Protein AF-A0A5T5F9G2-F1 (afdb_monomer)

Structure (mmCIF, N/CA/C/O backbone):
data_AF-A0A5T5F9G2-F1
#
_entry.id   AF-A0A5T5F9G2-F1
#
loop_
_atom_site.group_PDB
_atom_site.id
_atom_site.type_symbol
_atom_site.label_atom_id
_atom_site.label_alt_id
_atom_site.label_comp_id
_atom_site.label_asym_id
_atom_site.label_entity_id
_atom_site.label_seq_id
_atom_site.pdbx_PDB_ins_code
_atom_site.Cartn_x
_atom_site.Cartn_y
_atom_site.Cartn_z
_atom_site.occupancy
_atom_site.B_iso_or_equiv
_atom_site.auth_seq_id
_atom_site.auth_comp_id
_atom_site.auth_asym_id
_atom_site.auth_atom_id
_atom_site.pdbx_PDB_model_num
ATOM 1 N N . MET A 1 1 ? 15.098 -12.873 6.177 1.00 35.31 1 MET A N 1
ATOM 2 C CA . MET A 1 1 ? 14.597 -13.573 4.979 1.00 35.31 1 MET A CA 1
ATOM 3 C C . MET A 1 1 ? 15.624 -13.398 3.876 1.00 35.31 1 MET A C 1
ATOM 5 O O . MET A 1 1 ? 15.851 -12.272 3.456 1.00 35.31 1 MET A O 1
ATOM 9 N N . HIS A 1 2 ? 16.303 -14.471 3.478 1.00 32.56 2 HIS A N 1
ATOM 10 C CA . HIS A 1 2 ? 17.174 -14.465 2.303 1.00 32.56 2 HIS A CA 1
ATOM 11 C C . HIS A 1 2 ? 16.353 -15.010 1.133 1.00 32.56 2 HIS A C 1
ATOM 13 O O . HIS A 1 2 ? 15.780 -16.086 1.254 1.00 32.56 2 HIS A O 1
ATOM 19 N N . SER A 1 3 ? 16.233 -14.243 0.050 1.00 39.84 3 SER A N 1
ATOM 20 C CA . SER A 1 3 ? 15.546 -14.678 -1.171 1.00 39.84 3 SER A CA 1
ATOM 21 C C . SER A 1 3 ? 16.561 -14.763 -2.309 1.00 39.84 3 SER A C 1
ATOM 23 O O . SER A 1 3 ? 17.348 -13.836 -2.486 1.00 39.84 3 SER A O 1
ATOM 25 N N . GLY A 1 4 ? 16.542 -15.885 -3.036 1.00 39.84 4 GLY A N 1
ATOM 26 C CA . GLY A 1 4 ? 17.213 -16.073 -4.325 1.00 39.84 4 GLY A CA 1
ATOM 27 C C . GLY A 1 4 ? 18.623 -16.673 -4.277 1.00 39.84 4 GLY A C 1
ATOM 28 O O . GLY A 1 4 ? 19.610 -15.967 -4.092 1.00 39.84 4 GLY A O 1
ATOM 29 N N . LEU A 1 5 ? 18.724 -17.972 -4.565 1.00 39.16 5 LEU A N 1
ATOM 30 C CA . LEU A 1 5 ? 19.918 -18.610 -5.125 1.00 39.16 5 LEU A CA 1
ATOM 31 C C . LEU A 1 5 ? 19.450 -19.436 -6.333 1.00 39.16 5 LEU A C 1
ATOM 33 O O . LEU A 1 5 ? 18.565 -20.270 -6.187 1.00 39.16 5 LEU A O 1
ATOM 37 N N . HIS A 1 6 ? 20.061 -19.175 -7.493 1.00 42.50 6 HIS A N 1
ATOM 38 C CA . HIS A 1 6 ? 19.882 -19.833 -8.801 1.00 42.50 6 HIS A CA 1
ATOM 39 C C . HIS A 1 6 ? 18.736 -19.355 -9.715 1.00 42.50 6 HIS A C 1
ATOM 41 O O . HIS A 1 6 ? 17.683 -19.963 -9.812 1.00 42.50 6 HIS A O 1
ATOM 47 N N . GLY A 1 7 ? 19.027 -18.317 -10.506 1.00 43.62 7 GLY A N 1
ATOM 48 C CA . GLY A 1 7 ? 19.246 -18.448 -11.957 1.00 43.62 7 GLY A CA 1
ATOM 49 C C . GLY A 1 7 ? 18.091 -18.777 -12.911 1.00 43.62 7 GLY A C 1
ATOM 50 O O . GLY A 1 7 ? 18.201 -18.384 -14.064 1.00 43.62 7 GLY A O 1
ATOM 51 N N . GLU A 1 8 ? 17.010 -19.442 -12.511 1.00 54.28 8 GLU A N 1
ATOM 52 C CA . GLU A 1 8 ? 15.937 -19.822 -13.446 1.00 54.28 8 GLU A CA 1
ATOM 53 C C . GLU A 1 8 ? 14.597 -19.878 -12.722 1.00 54.28 8 GLU A C 1
ATOM 55 O O . GLU A 1 8 ? 14.392 -20.799 -11.949 1.00 54.28 8 GLU A O 1
ATOM 60 N N . ASN A 1 9 ? 13.707 -18.901 -12.957 1.00 63.28 9 ASN A N 1
ATOM 61 C CA . ASN A 1 9 ? 12.272 -18.918 -12.625 1.00 63.28 9 ASN A CA 1
ATOM 62 C C . ASN A 1 9 ? 11.864 -19.614 -11.305 1.00 63.28 9 ASN A C 1
ATOM 64 O O . ASN A 1 9 ? 10.788 -20.198 -11.219 1.00 63.28 9 ASN A O 1
ATOM 68 N N . TYR A 1 10 ? 12.712 -19.566 -10.279 1.00 62.84 10 TYR A N 1
ATOM 69 C CA . TYR A 1 10 ? 12.614 -20.373 -9.070 1.00 62.84 10 TYR A CA 1
ATOM 70 C C . TYR A 1 10 ? 12.698 -19.454 -7.865 1.00 62.84 10 TYR A C 1
ATOM 72 O O . TYR A 1 10 ? 13.692 -18.764 -7.636 1.00 62.84 10 TYR A O 1
ATOM 80 N N . PHE A 1 11 ? 11.626 -19.432 -7.093 1.00 70.19 11 PHE A N 1
ATOM 81 C CA . PHE A 1 11 ? 11.511 -18.662 -5.871 1.00 70.19 11 PHE A CA 1
ATOM 82 C C . PHE A 1 11 ? 11.352 -19.618 -4.701 1.00 70.19 11 PHE A C 1
ATOM 84 O O . PHE A 1 11 ? 10.586 -20.563 -4.817 1.00 70.19 11 PHE A O 1
ATOM 91 N N . CYS A 1 12 ? 12.006 -19.360 -3.568 1.00 72.69 12 CYS A N 1
ATOM 92 C CA . CYS A 1 12 ? 11.782 -20.125 -2.346 1.00 72.69 12 CYS A CA 1
ATOM 93 C C . CYS A 1 12 ? 11.756 -19.244 -1.086 1.00 72.69 12 CYS A C 1
ATOM 95 O O . CYS A 1 12 ? 12.454 -18.234 -0.989 1.00 72.69 12 CYS A O 1
ATOM 97 N N . ILE A 1 13 ? 10.936 -19.644 -0.115 1.00 74.00 13 ILE A N 1
ATOM 98 C CA . ILE A 1 13 ? 10.984 -19.222 1.283 1.00 74.00 13 ILE A CA 1
ATOM 99 C C . ILE A 1 13 ? 11.777 -20.287 2.027 1.00 74.00 13 ILE A C 1
ATOM 101 O O . ILE A 1 13 ? 11.394 -21.459 2.025 1.00 74.00 13 ILE A O 1
ATOM 105 N N . LEU A 1 14 ? 12.860 -19.863 2.671 1.00 76.50 14 LEU A N 1
ATOM 106 C CA . LEU A 1 14 ? 13.701 -20.721 3.495 1.00 76.50 14 LEU A CA 1
ATOM 107 C C . LEU A 1 14 ? 13.380 -20.538 4.988 1.00 76.50 14 LEU A C 1
ATOM 109 O O . LEU A 1 14 ? 12.983 -19.445 5.404 1.00 76.50 14 LEU A O 1
ATOM 113 N N . ASP A 1 15 ? 13.569 -21.588 5.783 1.00 75.06 15 ASP A N 1
ATOM 114 C CA . ASP A 1 15 ? 13.564 -21.528 7.245 1.00 75.06 15 ASP A CA 1
ATOM 115 C C . ASP A 1 15 ? 14.867 -20.924 7.808 1.00 75.06 15 ASP A C 1
ATOM 117 O O . ASP A 1 15 ? 15.746 -20.464 7.072 1.00 75.06 15 ASP A O 1
ATOM 121 N N . GLU A 1 16 ? 14.981 -20.886 9.138 1.00 70.62 16 GLU A N 1
ATOM 122 C CA . GLU A 1 16 ? 16.153 -20.343 9.841 1.00 70.62 16 GLU A CA 1
ATOM 123 C C . GLU A 1 16 ? 17.444 -21.135 9.565 1.00 70.62 16 GLU A C 1
ATOM 125 O O . GLU A 1 16 ? 18.534 -20.565 9.637 1.00 70.62 16 GLU A O 1
ATOM 130 N N . ASP A 1 17 ? 17.324 -22.404 9.168 1.00 80.69 17 ASP A N 1
ATOM 131 C CA . ASP A 1 17 ? 18.432 -23.289 8.800 1.00 80.69 17 ASP A CA 1
ATOM 132 C C . ASP A 1 17 ? 18.732 -23.254 7.290 1.00 80.69 17 ASP A C 1
ATOM 134 O O . ASP A 1 17 ? 19.546 -24.033 6.789 1.00 80.69 17 ASP A O 1
ATOM 138 N N . SER A 1 18 ? 18.116 -22.323 6.551 1.00 77.44 18 SER A N 1
ATOM 139 C CA . SER A 1 18 ? 18.209 -22.209 5.089 1.00 77.44 18 SER A CA 1
ATOM 140 C C . SER A 1 18 ? 17.616 -23.401 4.321 1.00 77.44 18 SER A C 1
ATOM 142 O O . SER A 1 18 ? 17.981 -23.623 3.165 1.00 77.44 18 SER A O 1
ATOM 144 N N . GLN A 1 19 ? 16.700 -24.165 4.922 1.00 76.81 19 GLN A N 1
ATOM 145 C CA . GLN A 1 19 ? 15.949 -25.217 4.231 1.00 76.81 19 GLN A CA 1
ATOM 146 C C . GLN A 1 19 ? 14.689 -24.651 3.589 1.00 76.81 19 GLN A C 1
ATOM 148 O O . GLN A 1 19 ? 14.014 -23.795 4.152 1.00 76.81 19 GLN A O 1
ATOM 153 N N . GLU A 1 20 ? 14.336 -25.146 2.408 1.00 78.69 20 GLU A N 1
ATOM 154 C CA . GLU A 1 20 ? 13.140 -24.698 1.704 1.00 78.69 20 GLU A CA 1
ATOM 155 C C . GLU A 1 20 ? 11.846 -25.136 2.399 1.00 78.69 20 GLU A C 1
ATOM 157 O O . GLU A 1 20 ? 11.577 -26.325 2.566 1.00 78.69 20 GLU A O 1
ATOM 162 N N . ILE A 1 21 ? 11.009 -24.156 2.742 1.00 82.50 21 ILE A N 1
ATOM 163 C CA . ILE A 1 21 ? 9.651 -24.366 3.251 1.00 82.50 21 ILE A CA 1
ATOM 164 C C . ILE A 1 21 ? 8.637 -24.331 2.105 1.00 82.50 21 ILE A C 1
ATOM 166 O O . ILE A 1 21 ? 7.718 -25.151 2.066 1.00 82.50 21 ILE A O 1
ATOM 170 N N . LEU A 1 22 ? 8.787 -23.358 1.203 1.00 78.94 22 LEU A N 1
ATOM 171 C CA . LEU A 1 22 ? 7.872 -23.086 0.098 1.00 78.94 22 LEU A CA 1
ATOM 172 C C . LEU A 1 22 ? 8.689 -22.685 -1.125 1.00 78.94 22 LEU A C 1
ATOM 174 O O . LEU A 1 22 ? 9.539 -21.815 -0.986 1.00 78.94 22 LEU A O 1
ATOM 178 N N . SER A 1 23 ? 8.399 -23.211 -2.310 1.00 81.12 23 SER A N 1
ATOM 179 C CA . SER A 1 23 ? 8.900 -22.654 -3.565 1.00 81.12 23 SER A CA 1
ATOM 180 C C . SER A 1 23 ? 7.811 -22.430 -4.593 1.00 81.12 23 SER A C 1
ATOM 182 O O . SER A 1 23 ? 6.756 -23.057 -4.555 1.00 81.12 23 SER A O 1
ATOM 184 N N . VAL A 1 24 ? 8.071 -21.498 -5.504 1.00 81.88 24 VAL A N 1
ATOM 185 C CA . VAL A 1 24 ? 7.285 -21.270 -6.708 1.00 81.88 24 VAL A CA 1
ATOM 186 C C . VAL A 1 24 ? 8.227 -21.345 -7.898 1.00 81.88 24 VAL A C 1
ATOM 188 O O . VAL A 1 24 ? 9.206 -20.605 -7.954 1.00 81.88 24 VAL A O 1
ATOM 191 N N . THR A 1 25 ? 7.936 -22.231 -8.844 1.00 80.25 25 THR A N 1
ATOM 192 C CA . THR A 1 25 ? 8.667 -22.329 -10.111 1.00 80.25 25 THR A CA 1
ATOM 193 C C . THR A 1 25 ? 7.762 -21.904 -11.254 1.00 80.25 25 THR A C 1
ATOM 195 O O . THR A 1 25 ? 6.691 -22.488 -11.404 1.00 80.25 25 THR A O 1
ATOM 198 N N . LEU A 1 26 ? 8.173 -20.916 -12.047 1.00 76.25 26 LEU A N 1
ATOM 199 C CA . LEU A 1 26 ? 7.495 -20.533 -13.285 1.00 76.25 26 LEU A CA 1
ATOM 200 C C . LEU A 1 26 ? 8.118 -21.294 -14.461 1.00 76.25 26 LEU A C 1
ATOM 202 O O . LEU A 1 26 ? 9.340 -21.371 -14.563 1.00 76.25 26 LEU A O 1
ATOM 206 N N . ASP A 1 27 ? 7.309 -21.853 -15.352 1.00 73.06 27 ASP A N 1
ATOM 207 C CA . ASP A 1 27 ? 7.822 -22.433 -16.594 1.00 73.06 27 ASP A CA 1
ATOM 208 C C . ASP A 1 27 ? 7.637 -21.488 -17.793 1.00 73.06 27 ASP A C 1
ATOM 210 O O . ASP A 1 27 ? 6.898 -20.500 -17.743 1.00 73.06 27 ASP A O 1
ATOM 214 N N . ASP A 1 28 ? 8.316 -21.805 -18.895 1.00 70.38 28 ASP A N 1
ATOM 215 C CA . ASP A 1 28 ? 8.315 -20.988 -20.117 1.00 70.38 28 ASP A CA 1
ATOM 216 C C . ASP A 1 28 ? 6.961 -20.975 -20.852 1.00 70.38 28 ASP A C 1
ATOM 218 O O . ASP A 1 28 ? 6.784 -20.236 -21.823 1.00 70.38 28 ASP A O 1
ATOM 222 N N . VAL A 1 29 ? 6.002 -21.800 -20.421 1.00 67.06 29 VAL A N 1
ATOM 223 C CA . VAL A 1 29 ? 4.654 -21.887 -21.002 1.00 67.06 29 VAL A CA 1
ATOM 224 C C . VAL A 1 29 ? 3.586 -21.274 -20.092 1.00 67.06 29 VAL A C 1
ATOM 226 O O . VAL A 1 29 ? 2.401 -21.335 -20.416 1.00 67.06 29 VAL A O 1
ATOM 229 N N . GLY A 1 30 ? 3.999 -20.616 -19.004 1.00 63.78 30 GLY A N 1
ATOM 230 C CA . GLY A 1 30 ? 3.119 -19.861 -18.120 1.00 63.78 30 GLY A CA 1
ATOM 231 C C . GLY A 1 30 ? 2.429 -20.703 -17.051 1.00 63.78 30 GLY A C 1
ATOM 232 O O . GLY A 1 30 ? 1.439 -20.256 -16.484 1.00 63.78 30 GLY A O 1
ATOM 233 N N . ASN A 1 31 ? 2.907 -21.902 -16.734 1.00 75.12 31 ASN A N 1
ATOM 234 C CA . ASN A 1 31 ? 2.498 -22.567 -15.501 1.00 75.12 31 ASN A CA 1
ATOM 235 C C . ASN A 1 31 ? 3.338 -22.064 -14.333 1.00 75.12 31 ASN A C 1
ATOM 237 O O . ASN A 1 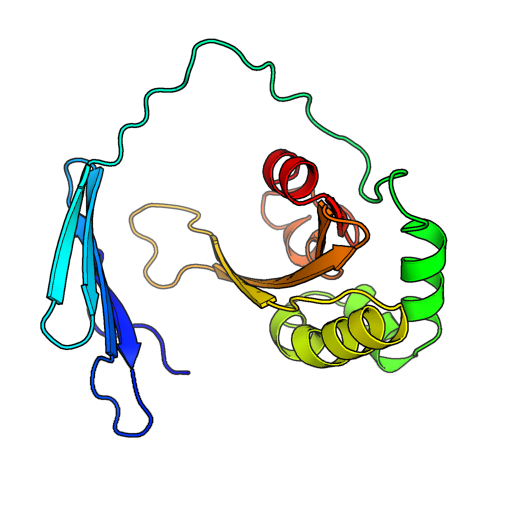31 ? 4.494 -21.665 -14.491 1.00 75.12 31 ASN A O 1
ATOM 241 N N . TYR A 1 32 ? 2.767 -22.153 -13.137 1.00 78.81 32 TYR A N 1
ATOM 242 C CA . TYR A 1 32 ? 3.532 -22.040 -11.909 1.00 78.81 32 TYR A CA 1
ATOM 243 C C . TYR A 1 32 ? 3.300 -23.270 -11.039 1.00 78.81 32 TYR A C 1
ATOM 245 O O . TYR A 1 32 ? 2.176 -23.742 -10.876 1.00 78.81 32 TYR A O 1
ATOM 253 N N . THR A 1 33 ? 4.376 -23.807 -10.480 1.00 78.88 33 THR A N 1
ATOM 254 C CA . THR A 1 33 ? 4.322 -24.913 -9.525 1.00 78.88 33 THR A CA 1
ATOM 255 C C . THR A 1 33 ? 4.647 -24.385 -8.149 1.00 78.88 33 THR A C 1
ATOM 257 O O . THR A 1 33 ? 5.699 -23.784 -7.969 1.00 78.88 33 THR A O 1
ATOM 260 N N . VAL A 1 34 ? 3.752 -24.609 -7.191 1.00 81.31 34 VAL A N 1
ATOM 261 C CA . VAL A 1 34 ? 3.978 -24.292 -5.782 1.00 81.31 34 VAL A CA 1
ATOM 262 C C . VAL A 1 34 ? 4.366 -25.576 -5.058 1.00 81.31 34 VAL A C 1
ATOM 264 O O . VAL A 1 34 ? 3.576 -26.519 -5.021 1.00 81.31 34 VAL A O 1
ATOM 267 N N . ASN A 1 35 ? 5.557 -25.620 -4.465 1.00 80.88 35 ASN A N 1
ATOM 268 C CA . ASN A 1 35 ? 5.980 -26.711 -3.588 1.00 80.88 35 ASN A CA 1
ATOM 269 C C . ASN A 1 35 ? 5.946 -26.244 -2.137 1.00 80.88 35 ASN A C 1
ATOM 271 O O . ASN A 1 35 ? 6.483 -25.188 -1.840 1.00 80.88 35 ASN A O 1
ATOM 275 N N . CYS A 1 36 ? 5.368 -27.021 -1.225 1.00 79.88 36 CYS A N 1
ATOM 276 C CA . CYS A 1 36 ? 5.353 -26.742 0.210 1.00 79.88 36 CYS A CA 1
ATOM 277 C C . CYS A 1 36 ? 5.523 -28.041 1.002 1.00 79.88 36 CYS A C 1
ATOM 279 O O . CYS A 1 36 ? 4.671 -28.921 0.906 1.00 79.88 36 CYS A O 1
ATOM 281 N N . GLN A 1 37 ? 6.599 -28.173 1.786 1.00 71.50 37 GLN A N 1
ATOM 282 C CA . GLN A 1 37 ? 6.801 -29.270 2.756 1.00 71.50 37 GLN A CA 1
ATOM 283 C C . GLN A 1 37 ? 6.454 -30.693 2.241 1.00 71.50 37 GLN A C 1
ATOM 285 O O . GLN A 1 37 ? 5.870 -31.506 2.957 1.00 71.50 37 GLN A O 1
ATOM 290 N N . GLY A 1 38 ? 6.805 -31.009 0.987 1.00 63.88 38 GLY A N 1
ATOM 291 C CA . GLY A 1 38 ? 6.549 -32.317 0.358 1.00 63.88 38 GL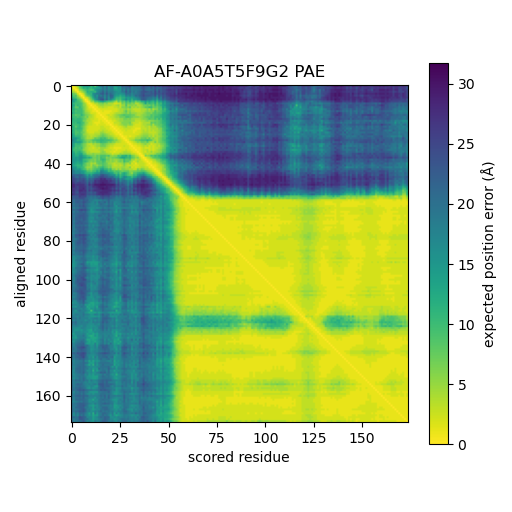Y A CA 1
ATOM 292 C C . GLY A 1 38 ? 5.229 -32.441 -0.417 1.00 63.88 38 GLY A C 1
ATOM 293 O O . GLY A 1 38 ? 4.970 -33.486 -1.011 1.00 63.88 38 GLY A O 1
ATOM 294 N N . TYR A 1 39 ? 4.415 -31.389 -0.453 1.00 69.50 39 TYR A N 1
ATOM 295 C CA . TYR A 1 39 ? 3.277 -31.234 -1.356 1.00 69.50 39 TYR A CA 1
ATOM 296 C C . TYR A 1 39 ? 3.682 -30.361 -2.548 1.00 69.50 39 TYR A C 1
ATOM 298 O O . TYR A 1 39 ? 4.386 -29.369 -2.375 1.00 69.50 39 TYR A O 1
ATOM 306 N N . SER A 1 40 ? 3.248 -30.726 -3.752 1.00 75.38 40 SER A N 1
ATOM 307 C CA . SER A 1 40 ? 3.504 -29.973 -4.982 1.00 75.38 40 SER A CA 1
ATOM 308 C C . SER A 1 40 ? 2.207 -29.848 -5.764 1.00 75.38 40 SER A C 1
ATOM 310 O O . SER A 1 40 ? 1.516 -30.848 -5.971 1.00 75.38 40 SER A O 1
ATOM 312 N N . GLU A 1 41 ? 1.873 -28.631 -6.182 1.00 78.25 41 GLU A N 1
ATOM 313 C CA . GLU A 1 41 ? 0.704 -28.363 -7.012 1.00 78.25 41 GLU A CA 1
ATOM 314 C C . GLU A 1 41 ? 1.081 -27.437 -8.164 1.00 78.25 41 GLU A C 1
ATOM 316 O O . GLU A 1 41 ? 1.605 -26.338 -7.962 1.00 78.25 41 GLU A O 1
ATOM 321 N N . THR A 1 42 ? 0.815 -27.895 -9.383 1.00 78.31 42 THR A N 1
ATOM 322 C CA . THR A 1 42 ? 1.038 -27.124 -10.604 1.00 78.31 42 THR A CA 1
ATOM 323 C C . THR A 1 42 ? -0.272 -26.504 -11.051 1.00 78.31 42 THR A C 1
ATOM 325 O O . THR A 1 42 ? -1.255 -27.203 -11.297 1.00 78.31 42 THR A O 1
ATOM 328 N N . HIS A 1 43 ? -0.259 -25.186 -11.198 1.00 71.94 43 HIS A N 1
ATOM 329 C CA . HIS A 1 43 ? -1.381 -24.397 -11.672 1.00 71.94 43 HIS A CA 1
ATOM 330 C C . HIS A 1 43 ? -1.048 -23.804 -13.033 1.00 71.94 43 HIS A C 1
ATOM 332 O O . HIS A 1 43 ? 0.048 -23.288 -13.262 1.00 71.94 43 HIS A O 1
ATOM 338 N N . HIS A 1 44 ? -2.018 -23.855 -13.938 1.00 69.38 44 HIS A N 1
ATOM 339 C CA . HIS A 1 44 ? -1.920 -23.17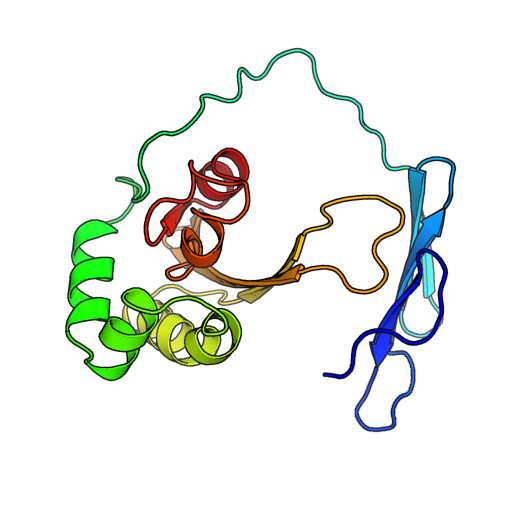2 -15.218 1.00 69.38 44 HIS A CA 1
ATOM 340 C C . HIS A 1 44 ? -2.321 -21.708 -15.029 1.00 69.38 44 HIS A C 1
ATOM 342 O O . HIS A 1 44 ? -3.460 -21.427 -14.633 1.00 69.38 44 HIS A O 1
ATOM 348 N N . LEU A 1 45 ? -1.420 -20.767 -15.331 1.00 58.53 45 LEU A N 1
ATOM 349 C CA . LEU A 1 45 ? -1.758 -19.348 -15.321 1.00 58.53 45 LEU A CA 1
ATOM 350 C C . LEU A 1 45 ? -2.650 -19.069 -16.533 1.00 58.53 45 LEU A C 1
ATOM 352 O O . LEU A 1 45 ? -2.205 -18.793 -17.646 1.00 58.53 45 LEU A O 1
ATOM 356 N N . THR A 1 46 ? -3.957 -19.178 -16.332 1.00 51.94 46 THR A N 1
ATOM 357 C CA . THR A 1 46 ? -4.911 -18.844 -17.381 1.00 51.94 46 THR A CA 1
ATOM 358 C C . THR A 1 46 ? -5.047 -17.330 -17.400 1.00 51.94 46 THR A C 1
ATOM 360 O O . THR A 1 46 ? -5.846 -16.763 -16.661 1.00 51.94 46 THR A O 1
ATOM 363 N N . MET A 1 47 ? -4.281 -16.669 -18.268 1.00 48.38 47 MET A N 1
ATOM 364 C CA . MET A 1 47 ? -4.508 -15.274 -18.665 1.00 48.38 47 MET A CA 1
ATOM 365 C C . MET A 1 47 ? -5.771 -15.183 -19.537 1.00 48.38 47 MET A C 1
ATOM 367 O O . MET A 1 47 ? -5.753 -14.627 -20.634 1.00 48.38 47 MET A O 1
ATOM 371 N N . ALA A 1 48 ? -6.880 -15.775 -19.088 1.00 43.84 48 ALA A N 1
ATOM 372 C CA . ALA A 1 48 ? -8.186 -15.422 -19.603 1.00 43.84 48 ALA A CA 1
ATOM 373 C C . ALA A 1 48 ? -8.464 -14.019 -19.072 1.00 43.84 48 ALA A C 1
ATOM 375 O O . ALA A 1 48 ? -9.070 -13.834 -18.021 1.00 43.84 48 ALA A O 1
ATOM 376 N N . THR A 1 49 ? -7.950 -13.017 -19.779 1.00 47.22 49 THR A N 1
ATOM 377 C CA . THR A 1 49 ? -8.470 -11.667 -19.683 1.00 47.22 49 THR A CA 1
ATOM 378 C C . THR A 1 49 ? -9.939 -11.796 -20.053 1.00 47.22 49 THR A C 1
ATOM 380 O O . THR A 1 49 ? -10.270 -11.981 -21.228 1.00 47.22 49 THR A O 1
ATOM 383 N N . GLU A 1 50 ? -10.831 -11.786 -19.061 1.00 43.06 50 GLU A N 1
ATOM 384 C CA . GLU A 1 50 ? -12.234 -11.544 -19.358 1.00 43.06 50 GLU A CA 1
ATOM 385 C C . GLU A 1 50 ? -12.291 -10.271 -20.217 1.00 43.06 50 GLU A C 1
ATOM 387 O O . GLU A 1 50 ? -11.596 -9.292 -19.909 1.00 43.06 50 GLU A O 1
ATOM 392 N N . PRO A 1 51 ? -13.027 -10.272 -21.341 1.00 40.16 51 PRO A N 1
ATOM 393 C CA . PRO A 1 51 ? -13.125 -9.085 -22.163 1.00 40.16 51 PRO A CA 1
ATOM 394 C C . PRO A 1 51 ? -13.779 -7.968 -21.344 1.00 40.16 51 PRO A C 1
ATOM 396 O O . PRO A 1 51 ? -14.974 -8.012 -21.072 1.00 40.16 51 PRO A O 1
ATOM 399 N N . GLY A 1 52 ? -12.988 -6.955 -20.990 1.00 47.22 52 GLY A N 1
ATOM 400 C CA . GLY A 1 52 ? -13.472 -5.616 -20.672 1.00 47.22 52 GLY A CA 1
ATOM 401 C C . GLY A 1 52 ? -14.238 -5.455 -19.360 1.00 47.22 52 GLY A C 1
ATOM 402 O O . GLY A 1 52 ? -15.355 -4.945 -19.374 1.00 47.22 52 GLY A O 1
ATOM 403 N N . VAL A 1 53 ? -13.597 -5.707 -18.218 1.00 42.91 53 VAL A N 1
ATOM 404 C CA . VAL A 1 53 ? -13.712 -4.671 -17.183 1.00 42.91 53 VAL A CA 1
ATOM 405 C C . VAL A 1 53 ? -12.804 -3.551 -17.670 1.00 42.91 53 VAL A C 1
ATOM 407 O O . VAL A 1 53 ? -11.588 -3.735 -17.725 1.00 42.91 53 VAL A O 1
ATOM 410 N N . GLU A 1 54 ? -13.379 -2.429 -18.113 1.00 45.34 54 GLU A N 1
ATOM 411 C CA . GLU A 1 54 ? -12.611 -1.188 -18.214 1.00 45.34 54 GLU A CA 1
ATOM 412 C C . GLU A 1 54 ? -11.936 -1.001 -16.855 1.00 45.34 54 GLU A C 1
ATOM 414 O O . GLU A 1 54 ? -12.598 -0.693 -15.863 1.00 45.34 54 GLU A O 1
ATOM 419 N N . ARG A 1 55 ? -10.627 -1.265 -16.785 1.00 54.47 55 ARG A N 1
ATOM 420 C CA . ARG A 1 55 ? -9.822 -0.826 -15.654 1.00 54.47 55 ARG A CA 1
ATOM 421 C C . ARG A 1 55 ? -9.907 0.685 -15.705 1.00 54.47 55 ARG A C 1
ATOM 423 O O . ARG A 1 55 ? -9.307 1.317 -16.567 1.00 54.47 55 ARG A O 1
ATOM 430 N N . THR A 1 56 ? -10.750 1.253 -14.858 1.00 57.97 56 THR A N 1
ATOM 431 C CA . THR A 1 56 ? -10.771 2.691 -14.668 1.00 57.97 56 THR A CA 1
ATOM 432 C C . THR A 1 56 ? -9.421 3.049 -14.077 1.00 57.97 56 THR A C 1
ATOM 434 O O . THR A 1 56 ? -9.156 2.696 -12.928 1.00 57.97 56 THR A O 1
ATOM 437 N N . ASP A 1 57 ? -8.565 3.695 -14.865 1.00 67.44 57 ASP A N 1
ATOM 438 C CA . ASP A 1 57 ? -7.317 4.264 -14.369 1.00 67.44 57 ASP A CA 1
ATOM 439 C C . ASP A 1 57 ? -7.659 5.199 -13.205 1.00 67.44 57 ASP A C 1
ATOM 441 O O . ASP A 1 57 ? -8.208 6.291 -13.394 1.00 67.44 57 ASP A O 1
ATOM 445 N N . ILE A 1 58 ? -7.389 4.761 -11.974 1.00 85.50 58 ILE A N 1
ATOM 446 C CA . ILE A 1 58 ? -7.654 5.595 -10.810 1.00 85.50 58 ILE A CA 1
ATOM 447 C C . ILE A 1 58 ? -6.520 6.608 -10.652 1.00 85.50 58 ILE A C 1
ATOM 449 O O . ILE A 1 58 ? -5.339 6.291 -10.492 1.00 85.50 58 ILE A O 1
ATOM 453 N N . THR A 1 59 ? -6.871 7.887 -10.697 1.00 90.12 59 THR A N 1
ATOM 454 C CA . THR A 1 59 ? -5.895 8.982 -10.608 1.00 90.12 59 THR A CA 1
ATOM 455 C C . THR A 1 59 ? -5.626 9.409 -9.168 1.00 90.12 59 THR A C 1
ATOM 457 O O . THR A 1 59 ? -4.561 9.949 -8.880 1.00 90.12 59 THR A O 1
ATOM 460 N N . TYR A 1 60 ? -6.530 9.099 -8.239 1.00 96.62 60 TYR A N 1
ATOM 461 C CA . TYR A 1 60 ? -6.385 9.404 -6.818 1.00 96.62 60 TYR A CA 1
ATOM 462 C C . TYR A 1 60 ? -5.469 8.407 -6.096 1.00 96.62 60 TYR A C 1
ATOM 464 O O . TYR A 1 60 ? -5.288 7.273 -6.535 1.00 96.62 60 TYR A O 1
ATOM 472 N N . ASN A 1 61 ? -4.874 8.853 -4.989 1.00 98.44 61 ASN A N 1
ATOM 473 C CA . ASN A 1 61 ? -3.951 8.060 -4.167 1.00 98.44 61 ASN A CA 1
ATOM 474 C C . ASN A 1 61 ? -4.577 7.621 -2.834 1.00 98.44 61 ASN A C 1
ATOM 476 O O . ASN A 1 61 ? -4.052 6.744 -2.155 1.00 98.44 61 ASN A O 1
ATOM 480 N N . LEU A 1 62 ? -5.699 8.237 -2.459 1.00 98.69 62 LEU A N 1
ATOM 481 C CA . LEU A 1 62 ? -6.379 8.031 -1.188 1.00 98.69 62 LEU A CA 1
ATOM 482 C C . LEU A 1 62 ? -7.844 7.715 -1.476 1.00 98.69 62 LEU A C 1
ATOM 484 O O . LEU A 1 62 ? -8.510 8.495 -2.157 1.00 98.69 62 LEU A O 1
ATOM 488 N N . THR A 1 63 ? -8.320 6.571 -0.993 1.00 98.19 63 THR A N 1
ATOM 489 C CA . THR A 1 63 ? -9.720 6.160 -1.139 1.00 98.19 63 THR A CA 1
ATOM 490 C C . THR A 1 63 ? -10.636 7.017 -0.265 1.00 98.19 63 THR A C 1
ATOM 492 O O . THR A 1 63 ? -10.218 7.522 0.777 1.00 98.19 63 THR A O 1
ATOM 495 N N . SER A 1 64 ? -11.894 7.171 -0.677 1.00 97.31 64 SER A N 1
ATOM 496 C CA . SER A 1 64 ? -12.948 7.796 0.134 1.00 97.31 64 SER A CA 1
ATOM 497 C C . SER A 1 64 ? -13.758 6.793 0.959 1.00 97.31 64 SER A C 1
ATOM 499 O O . SER A 1 64 ? -14.617 7.208 1.732 1.00 97.31 64 SER A O 1
ATOM 501 N N . ASP A 1 65 ? -13.516 5.489 0.789 1.00 96.56 65 ASP A N 1
ATOM 502 C CA . ASP A 1 65 ? -14.231 4.424 1.508 1.00 96.56 65 ASP A CA 1
ATOM 503 C C . ASP A 1 65 ? -13.938 4.429 3.018 1.00 96.56 65 ASP A C 1
ATOM 505 O O . ASP A 1 65 ? -14.760 4.017 3.833 1.00 96.56 65 ASP A O 1
ATOM 509 N N . ILE A 1 66 ? -12.758 4.926 3.384 1.00 98.06 66 ILE A N 1
ATOM 510 C CA . ILE A 1 66 ? -12.305 5.209 4.747 1.00 98.06 66 ILE A CA 1
ATOM 511 C C . ILE A 1 66 ? -11.719 6.622 4.769 1.00 98.06 66 ILE A C 1
ATOM 513 O O . ILE A 1 66 ? -11.421 7.189 3.719 1.00 98.06 66 ILE A O 1
ATOM 517 N N . ASP A 1 67 ? -11.492 7.190 5.955 1.00 98.06 67 ASP A N 1
ATOM 518 C CA . ASP A 1 67 ? -10.841 8.501 6.087 1.00 98.06 67 ASP A CA 1
ATOM 519 C C . ASP A 1 67 ? -9.316 8.405 5.864 1.00 98.06 67 ASP A C 1
ATOM 521 O O . ASP A 1 67 ? -8.491 8.667 6.744 1.00 98.06 67 ASP A O 1
ATOM 525 N N . ALA A 1 68 ? -8.932 7.967 4.662 1.00 98.62 68 ALA A N 1
ATOM 526 C CA . ALA A 1 68 ? -7.550 7.782 4.238 1.00 98.62 68 ALA A CA 1
ATOM 527 C C . ALA A 1 68 ? -6.740 9.082 4.331 1.00 98.62 68 ALA A C 1
ATOM 529 O O . ALA A 1 68 ? -5.552 9.050 4.654 1.00 98.62 68 ALA A O 1
ATOM 530 N N . ALA A 1 69 ? -7.381 10.230 4.093 1.00 98.44 69 ALA A N 1
ATOM 531 C CA . ALA A 1 69 ? -6.758 11.539 4.242 1.00 98.44 69 ALA A CA 1
ATOM 532 C C . ALA A 1 69 ? -6.376 11.820 5.702 1.00 98.44 69 ALA A C 1
ATOM 534 O O . ALA A 1 69 ? -5.221 12.165 5.963 1.00 98.44 69 ALA A O 1
ATOM 535 N N . ALA A 1 70 ? -7.290 11.616 6.658 1.00 98.50 70 ALA A N 1
ATOM 536 C CA . ALA A 1 70 ? -6.962 11.776 8.073 1.00 98.50 70 ALA A CA 1
ATOM 537 C C . ALA A 1 70 ? -5.900 10.771 8.534 1.00 98.50 70 ALA A C 1
ATOM 539 O O . ALA A 1 70 ? -4.981 11.147 9.261 1.00 98.50 70 ALA A O 1
ATOM 540 N N . TYR A 1 71 ? -5.970 9.517 8.075 1.00 98.75 71 TYR A N 1
ATOM 541 C CA . TYR A 1 71 ? -4.962 8.509 8.408 1.00 98.75 71 TYR A CA 1
ATOM 542 C C . TYR A 1 71 ? -3.568 8.866 7.895 1.00 98.75 71 TYR A C 1
ATOM 544 O O . TYR A 1 71 ? -2.593 8.718 8.635 1.00 98.75 71 TYR A O 1
ATOM 552 N N . LEU A 1 72 ? -3.455 9.372 6.664 1.00 98.81 72 LEU A N 1
ATOM 553 C CA . LEU A 1 72 ? -2.174 9.822 6.132 1.00 98.81 72 LEU A CA 1
ATOM 554 C C . LEU A 1 72 ? -1.619 11.008 6.929 1.00 98.81 72 LEU A C 1
ATOM 556 O O . LEU A 1 72 ? -0.432 11.024 7.256 1.00 98.81 72 LEU A O 1
ATOM 560 N N . GLU A 1 73 ? -2.458 11.992 7.256 1.00 98.69 73 GLU A N 1
ATOM 561 C CA . GLU A 1 73 ? -2.024 13.144 8.048 1.00 98.69 73 GLU A CA 1
ATOM 562 C C . GLU A 1 73 ? -1.594 12.738 9.461 1.00 98.69 73 GLU A C 1
ATOM 564 O O . GLU A 1 73 ? -0.586 13.238 9.956 1.00 98.69 73 GLU A O 1
ATOM 569 N N . GLU A 1 74 ? -2.276 11.782 10.092 1.00 98.69 74 GLU A N 1
ATOM 570 C CA . GLU A 1 74 ? -1.883 11.266 11.404 1.00 98.69 74 GLU A CA 1
ATOM 571 C C . GLU A 1 74 ? -0.570 10.469 11.351 1.00 98.69 74 GLU A C 1
ATOM 573 O O . GLU A 1 74 ? 0.313 10.680 12.183 1.00 98.69 74 GLU A O 1
ATOM 578 N N . LEU A 1 75 ? -0.367 9.632 10.327 1.00 98.56 75 LEU A N 1
ATOM 579 C CA . LEU A 1 75 ? 0.924 8.974 10.086 1.00 98.56 75 LEU A CA 1
ATOM 580 C C . LEU A 1 75 ? 2.058 10.000 9.930 1.00 98.56 75 LEU A C 1
ATOM 582 O O . LEU A 1 75 ? 3.146 9.812 10.479 1.00 98.56 75 LEU A O 1
ATOM 586 N N . LYS A 1 76 ? 1.799 11.114 9.236 1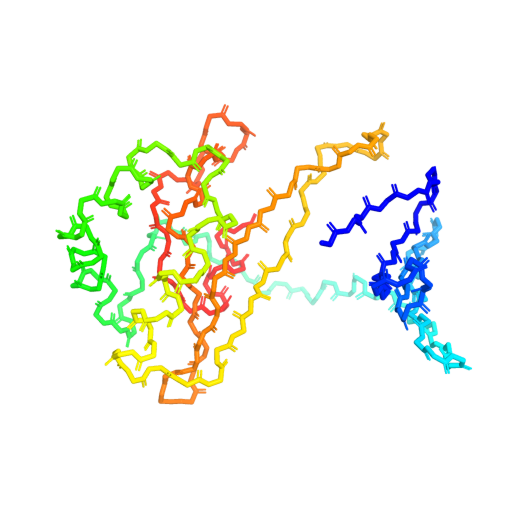.00 98.50 76 LYS A N 1
ATOM 587 C CA . LYS A 1 76 ? 2.759 12.214 9.041 1.00 98.50 76 LYS A CA 1
ATOM 588 C C . LYS A 1 76 ? 3.016 13.048 10.302 1.00 98.50 76 LYS A C 1
ATOM 590 O O . LYS A 1 76 ? 4.009 13.774 10.344 1.00 98.50 76 LYS A O 1
ATOM 595 N N . GLN A 1 77 ? 2.198 12.933 11.351 1.00 98.38 77 GLN A N 1
ATOM 596 C CA . GLN A 1 77 ? 2.507 13.543 12.653 1.00 98.38 77 GLN A CA 1
ATOM 597 C C . GLN A 1 77 ? 3.659 12.822 13.364 1.00 98.38 77 GLN A C 1
ATOM 599 O O . GLN A 1 77 ? 4.359 13.432 14.174 1.00 98.38 77 GLN A O 1
ATOM 604 N N . ASN A 1 78 ? 3.911 11.547 13.044 1.00 97.75 78 ASN A N 1
ATOM 605 C CA . ASN A 1 78 ? 5.103 10.853 13.512 1.00 97.75 78 ASN A CA 1
ATOM 606 C C . ASN A 1 78 ? 6.319 11.288 12.668 1.00 97.75 78 ASN A C 1
ATOM 608 O O . ASN A 1 78 ? 6.376 10.976 11.476 1.00 97.75 78 ASN A O 1
ATOM 612 N N . PRO A 1 79 ? 7.338 11.945 13.254 1.00 97.31 79 PRO A N 1
ATOM 613 C CA . PRO A 1 79 ? 8.457 12.493 12.488 1.00 97.31 79 PRO A CA 1
ATOM 614 C C . PRO A 1 79 ? 9.295 11.416 11.785 1.00 97.31 79 PRO A C 1
ATOM 616 O O . PRO A 1 79 ? 9.858 11.680 10.724 1.00 97.31 79 PRO A O 1
ATOM 619 N N . ILE A 1 80 ? 9.360 10.200 12.339 1.00 96.88 80 ILE A N 1
ATOM 620 C CA . ILE A 1 80 ? 10.097 9.083 11.735 1.00 96.88 80 ILE A CA 1
ATOM 621 C C . ILE A 1 80 ? 9.363 8.599 10.485 1.00 96.88 80 ILE A C 1
ATOM 623 O O . ILE A 1 80 ? 9.987 8.435 9.440 1.00 96.88 80 ILE A O 1
ATOM 627 N N . ILE A 1 81 ? 8.044 8.399 10.574 1.00 98.19 81 ILE A N 1
ATOM 628 C CA . ILE A 1 81 ? 7.224 7.971 9.432 1.00 98.19 81 ILE A CA 1
ATOM 629 C C . ILE A 1 81 ? 7.198 9.074 8.371 1.00 98.19 81 ILE A C 1
ATOM 631 O O . ILE A 1 81 ? 7.458 8.797 7.205 1.00 98.19 81 ILE A O 1
ATOM 635 N N . ASN A 1 82 ? 6.992 10.330 8.771 1.00 98.44 82 ASN A N 1
ATOM 636 C CA . ASN A 1 82 ? 6.982 11.471 7.860 1.00 98.44 82 ASN A CA 1
ATOM 637 C C . ASN A 1 82 ? 8.293 11.600 7.076 1.00 98.44 82 ASN A C 1
ATOM 639 O O . ASN A 1 82 ? 8.271 11.768 5.861 1.00 98.44 82 ASN A O 1
ATOM 643 N N . ASN A 1 83 ? 9.444 11.458 7.743 1.00 98.38 83 ASN A N 1
ATOM 644 C CA . ASN A 1 83 ? 10.735 11.494 7.059 1.00 98.38 83 ASN A CA 1
ATOM 645 C C . ASN A 1 83 ? 10.871 10.376 6.014 1.00 98.38 83 ASN A C 1
ATOM 647 O O . ASN A 1 83 ? 11.453 10.602 4.955 1.00 98.38 83 ASN A O 1
ATOM 651 N N . LYS A 1 84 ? 10.330 9.186 6.300 1.00 98.50 84 LYS A N 1
ATOM 652 C CA . LYS A 1 84 ? 10.340 8.050 5.372 1.00 98.50 84 LYS A CA 1
ATOM 653 C C . LYS A 1 84 ? 9.364 8.227 4.213 1.00 98.50 84 LYS A C 1
ATOM 655 O O . LYS A 1 84 ? 9.712 7.851 3.108 1.00 98.50 84 LYS A O 1
ATOM 660 N N . ILE A 1 85 ? 8.201 8.841 4.429 1.00 98.50 85 ILE A N 1
ATOM 661 C CA . ILE A 1 85 ? 7.290 9.223 3.337 1.00 98.50 85 ILE A CA 1
ATOM 662 C C . ILE A 1 85 ? 7.968 10.278 2.452 1.00 98.50 85 ILE A C 1
ATOM 664 O O . ILE A 1 85 ? 7.994 10.142 1.242 1.00 98.50 85 ILE A O 1
ATOM 668 N N . MET A 1 86 ? 8.611 11.294 3.033 1.00 98.06 86 MET A N 1
ATOM 669 C CA . MET A 1 86 ? 9.326 12.317 2.256 1.00 98.06 86 MET A CA 1
ATOM 670 C C . MET A 1 86 ? 10.544 11.771 1.491 1.00 98.06 86 MET A C 1
ATOM 672 O O . MET A 1 86 ? 10.934 12.346 0.478 1.00 98.06 86 MET A O 1
ATOM 676 N N . ASN A 1 87 ? 11.145 10.674 1.962 1.00 98.00 87 ASN A N 1
ATOM 677 C CA . ASN A 1 87 ? 12.324 10.039 1.370 1.00 98.00 87 ASN A CA 1
ATOM 678 C C . ASN A 1 87 ? 12.081 8.522 1.201 1.00 98.00 87 ASN A C 1
ATOM 680 O O . ASN A 1 87 ? 12.686 7.726 1.922 1.00 98.00 87 ASN A O 1
ATOM 684 N N . PRO A 1 88 ? 11.197 8.101 0.276 1.00 97.75 88 PRO A N 1
ATOM 685 C CA . PRO A 1 88 ? 10.569 6.769 0.276 1.00 97.75 88 PRO A CA 1
ATOM 686 C C . PRO A 1 88 ? 11.479 5.628 -0.187 1.00 97.75 88 PRO A C 1
ATOM 688 O O . PRO A 1 88 ? 11.221 4.462 0.118 1.00 97.75 88 PRO A O 1
ATOM 691 N N . VAL A 1 89 ? 12.547 5.945 -0.923 1.00 96.38 89 VAL A N 1
ATOM 692 C CA . VAL A 1 89 ? 13.438 4.951 -1.531 1.00 96.38 89 VAL A CA 1
ATOM 693 C C . VAL A 1 89 ? 14.060 4.063 -0.453 1.00 96.38 89 VAL A C 1
ATOM 695 O O . VAL A 1 89 ? 14.754 4.545 0.445 1.00 96.38 89 VAL A O 1
ATOM 698 N N . GLY A 1 90 ? 13.812 2.754 -0.554 1.00 93.31 90 GLY A N 1
ATOM 699 C CA . GLY A 1 90 ? 14.341 1.753 0.378 1.00 93.31 90 GLY A CA 1
ATOM 700 C C . GLY A 1 90 ? 13.695 1.764 1.769 1.00 93.31 90 GLY A C 1
ATOM 701 O O . GLY A 1 90 ? 14.217 1.126 2.679 1.00 93.31 90 GLY A O 1
ATOM 702 N N . GLN A 1 91 ? 12.581 2.481 1.968 1.00 97.06 91 GLN A N 1
ATOM 703 C CA . GLN A 1 91 ? 11.932 2.579 3.282 1.00 97.06 91 GLN A CA 1
ATOM 704 C C . GLN A 1 91 ? 10.808 1.564 3.508 1.00 97.06 91 GLN A C 1
ATOM 706 O O . GLN A 1 91 ? 10.483 1.312 4.670 1.00 97.06 91 GLN A O 1
ATOM 711 N N . CYS A 1 92 ? 10.241 0.983 2.444 1.00 93.06 92 CYS A N 1
ATOM 712 C CA . CYS A 1 92 ? 9.059 0.110 2.479 1.00 93.06 92 CYS A CA 1
ATOM 713 C C . CYS A 1 92 ? 9.146 -1.012 3.534 1.00 93.06 92 CYS A C 1
ATOM 715 O O . CYS A 1 92 ? 8.243 -1.144 4.357 1.00 93.06 92 CYS A O 1
ATOM 717 N N . GLU A 1 93 ? 10.262 -1.746 3.605 1.00 90.81 93 GLU A N 1
ATOM 718 C CA . GLU A 1 93 ? 10.452 -2.817 4.599 1.00 90.81 93 GLU A CA 1
ATOM 719 C C . GLU A 1 93 ? 10.385 -2.276 6.038 1.00 90.81 93 GLU A C 1
ATOM 721 O O . GLU A 1 93 ? 9.657 -2.778 6.893 1.00 90.81 93 GLU A O 1
ATOM 726 N N . SER A 1 94 ? 11.086 -1.171 6.294 1.00 94.56 94 SER A N 1
ATOM 727 C CA . SER A 1 94 ? 11.146 -0.531 7.612 1.00 94.56 94 SER A CA 1
ATOM 728 C C . SER A 1 94 ? 9.865 0.227 8.004 1.00 94.56 94 SER A C 1
ATOM 730 O O . SER A 1 94 ? 9.761 0.717 9.135 1.00 94.56 94 SER A O 1
ATOM 732 N N . LEU A 1 95 ? 8.930 0.391 7.064 1.00 97.81 95 LEU A N 1
ATOM 733 C CA . LEU A 1 95 ? 7.616 0.996 7.269 1.00 97.81 95 LEU A CA 1
ATOM 734 C C . LEU A 1 95 ? 6.550 -0.046 7.628 1.00 97.81 95 LEU A C 1
ATOM 736 O O . LEU A 1 95 ? 5.556 0.330 8.243 1.00 97.81 95 LEU A O 1
ATOM 740 N N . MET A 1 96 ? 6.768 -1.335 7.339 1.00 97.19 96 MET A N 1
ATOM 741 C CA . MET A 1 96 ? 5.782 -2.391 7.594 1.00 97.19 96 MET A CA 1
ATOM 742 C C . MET A 1 96 ? 5.304 -2.420 9.050 1.00 97.19 96 MET A C 1
ATOM 744 O O . MET A 1 96 ? 4.107 -2.328 9.305 1.00 97.19 96 MET A O 1
ATOM 748 N N . THR A 1 97 ? 6.220 -2.494 10.019 1.00 95.94 97 THR A N 1
ATOM 749 C CA . THR A 1 97 ? 5.866 -2.548 11.448 1.00 95.94 97 THR A CA 1
ATOM 750 C C . THR A 1 97 ? 5.148 -1.288 11.949 1.00 95.94 97 THR A C 1
ATOM 752 O O . THR A 1 97 ? 4.077 -1.428 12.536 1.00 95.94 97 THR A O 1
ATOM 755 N N . PRO A 1 98 ? 5.661 -0.053 11.752 1.00 97.62 98 PRO A N 1
ATOM 756 C CA . PRO A 1 98 ? 4.962 1.135 12.244 1.00 97.62 98 PRO A CA 1
ATOM 757 C C . PRO A 1 98 ? 3.607 1.368 11.559 1.00 97.62 98 PRO A C 1
ATOM 759 O O . PRO A 1 98 ? 2.674 1.802 12.228 1.00 97.62 98 PRO A O 1
ATOM 762 N N . VAL A 1 99 ? 3.469 1.048 10.267 1.00 98.56 99 VAL A N 1
ATOM 763 C CA . VAL A 1 99 ? 2.181 1.145 9.558 1.00 98.56 99 VAL A CA 1
ATOM 764 C C . VAL A 1 99 ? 1.201 0.079 10.056 1.00 98.56 99 VAL A C 1
ATOM 766 O O . VAL A 1 99 ? 0.051 0.398 10.334 1.00 98.56 99 VAL A O 1
ATOM 769 N N . SER A 1 100 ? 1.658 -1.159 10.256 1.00 98.31 100 SER A N 1
ATOM 770 C CA . SER A 1 100 ? 0.868 -2.248 10.850 1.00 98.31 100 SER A CA 1
ATOM 771 C C . SER A 1 100 ? 0.347 -1.894 12.246 1.00 98.31 100 SER A C 1
ATOM 773 O O . SER A 1 100 ? -0.847 -2.033 12.513 1.00 98.31 100 SER A O 1
ATOM 775 N N . ASN A 1 101 ? 1.206 -1.340 13.109 1.00 98.00 101 ASN A N 1
ATOM 776 C CA . ASN A 1 101 ? 0.806 -0.873 14.437 1.00 98.00 101 ASN A CA 1
ATOM 777 C C . ASN 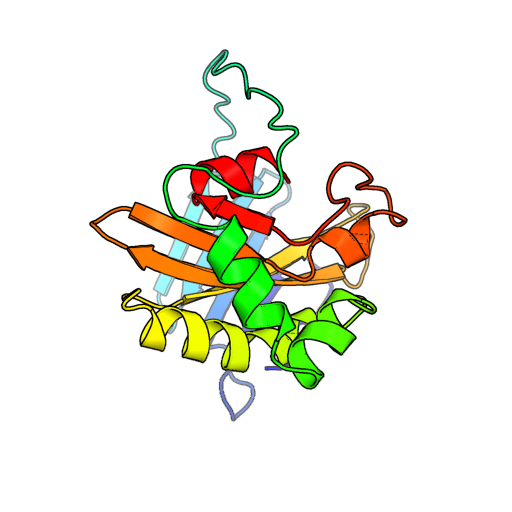A 1 101 ? -0.265 0.219 14.349 1.00 98.00 101 ASN A C 1
ATOM 779 O O . ASN A 1 101 ? -1.279 0.129 15.036 1.00 98.00 101 ASN A O 1
ATOM 783 N N . PHE A 1 102 ? -0.070 1.206 13.469 1.00 98.75 102 PHE A N 1
ATOM 784 C CA . PHE A 1 102 ? -1.053 2.261 13.240 1.00 98.75 102 PHE A CA 1
ATOM 785 C C . PHE A 1 102 ? -2.401 1.691 12.776 1.00 98.75 102 PHE A C 1
ATOM 787 O O . PHE A 1 102 ? -3.441 2.032 13.333 1.00 98.75 102 PHE A O 1
ATOM 794 N N . MET A 1 103 ? -2.401 0.781 11.799 1.00 98.69 103 MET A N 1
ATOM 795 C CA . MET A 1 103 ? -3.623 0.131 11.314 1.00 98.69 103 MET A CA 1
ATOM 796 C C . MET A 1 103 ? -4.339 -0.621 12.444 1.00 98.69 103 MET A C 1
ATOM 798 O O . MET A 1 103 ? -5.543 -0.448 12.632 1.00 98.69 103 MET A O 1
ATOM 802 N N . ASN A 1 104 ? -3.603 -1.383 13.253 1.00 98.25 104 ASN A N 1
ATOM 803 C CA . ASN A 1 104 ? -4.160 -2.094 14.401 1.00 98.25 104 ASN A CA 1
ATOM 804 C C . ASN A 1 104 ? -4.761 -1.132 15.450 1.00 98.25 104 ASN A C 1
ATOM 806 O O . ASN A 1 104 ? -5.870 -1.353 15.930 1.00 98.25 104 ASN A O 1
ATOM 810 N N . GLU A 1 105 ? -4.090 -0.016 15.758 1.00 98.50 105 GLU A N 1
ATOM 811 C CA . GLU A 1 105 ? -4.608 1.035 16.655 1.00 98.50 105 GLU A CA 1
ATOM 812 C C . GLU A 1 105 ? -5.878 1.707 16.115 1.00 98.50 105 GLU A C 1
ATOM 814 O O . GLU A 1 105 ? -6.769 2.078 16.882 1.00 98.50 105 GLU A O 1
ATOM 819 N N . LYS A 1 106 ? -6.003 1.826 14.788 1.00 98.38 106 LYS A N 1
ATOM 820 C CA . LYS A 1 106 ? -7.221 2.306 14.115 1.00 98.38 106 LYS A CA 1
ATOM 821 C C . LYS A 1 106 ? -8.288 1.230 13.958 1.00 98.38 106 LYS A C 1
ATOM 823 O O . LYS A 1 106 ? -9.334 1.492 13.362 1.00 98.38 106 LYS A O 1
ATOM 828 N N . GLY A 1 107 ? -8.074 0.048 14.530 1.00 98.31 107 GLY A N 1
ATOM 829 C CA . GLY A 1 107 ? -9.030 -1.050 14.549 1.00 98.31 107 GLY A CA 1
ATOM 830 C C . GLY A 1 107 ? -9.221 -1.694 13.182 1.00 98.31 107 GLY A C 1
ATOM 831 O O . GLY A 1 107 ? -10.346 -2.074 12.865 1.00 98.31 107 GLY A O 1
ATOM 832 N N . PHE A 1 108 ? -8.175 -1.719 12.356 1.00 98.62 108 PHE A N 1
ATOM 833 C CA . PHE A 1 108 ? -8.064 -2.710 11.292 1.00 98.62 108 PHE A CA 1
ATOM 834 C C . PHE A 1 108 ? -7.650 -4.040 11.921 1.00 98.62 108 PHE A C 1
ATOM 836 O O . PHE A 1 108 ? -6.852 -4.064 12.858 1.00 98.62 108 PHE A O 1
ATOM 843 N N . ASP A 1 109 ? -8.163 -5.139 11.389 1.00 95.31 109 ASP A N 1
ATOM 844 C CA . ASP A 1 109 ? -7.785 -6.490 11.788 1.00 95.31 109 ASP A CA 1
ATOM 845 C C . ASP A 1 109 ? -7.220 -7.276 10.593 1.00 95.31 109 ASP A C 1
ATOM 847 O O . ASP A 1 109 ? -6.959 -6.711 9.527 1.00 95.31 109 ASP A O 1
ATOM 851 N N . ASN A 1 110 ? -6.933 -8.568 10.791 1.00 95.94 110 ASN A N 1
ATOM 852 C CA . ASN A 1 110 ? -6.373 -9.454 9.763 1.00 95.94 110 ASN A CA 1
ATOM 853 C C . ASN A 1 110 ? -5.171 -8.836 9.013 1.00 95.94 110 ASN A C 1
ATOM 855 O O . ASN A 1 110 ? -5.093 -8.849 7.774 1.00 95.94 110 ASN A O 1
ATOM 859 N N . ILE A 1 111 ? -4.258 -8.244 9.792 1.00 96.81 111 ILE A N 1
ATOM 860 C CA . ILE A 1 111 ? -3.098 -7.536 9.262 1.00 96.81 111 ILE A CA 1
ATOM 861 C C . ILE A 1 111 ? -2.157 -8.527 8.577 1.00 96.81 111 ILE A C 1
ATOM 863 O O . ILE A 1 111 ? -1.750 -9.534 9.158 1.00 96.81 111 ILE A O 1
ATOM 867 N N . ARG A 1 112 ? -1.801 -8.226 7.330 1.00 97.25 112 ARG A N 1
ATOM 868 C CA . ARG A 1 112 ? -0.911 -9.017 6.477 1.00 97.25 112 ARG A CA 1
ATOM 869 C C . ARG A 1 112 ? 0.148 -8.111 5.865 1.00 97.25 112 ARG A C 1
ATOM 871 O O . ARG A 1 112 ? -0.096 -6.938 5.591 1.00 97.25 112 ARG A O 1
ATOM 878 N N . TYR A 1 113 ? 1.312 -8.684 5.594 1.00 92.50 113 TYR A N 1
ATOM 879 C CA . TYR A 1 113 ? 2.404 -8.005 4.905 1.00 92.50 113 TYR A CA 1
ATOM 880 C C . TYR A 1 113 ? 2.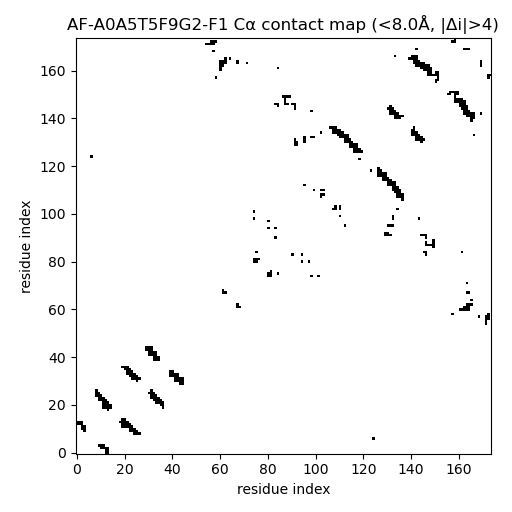436 -8.469 3.453 1.00 92.50 113 TYR A C 1
ATOM 882 O O . TYR A 1 113 ? 2.481 -9.669 3.183 1.00 92.50 113 TYR A O 1
ATOM 890 N N . ARG A 1 114 ? 2.379 -7.525 2.513 1.00 91.12 114 ARG A N 1
ATOM 891 C CA . ARG A 1 114 ? 2.409 -7.805 1.078 1.00 91.12 114 ARG A CA 1
ATOM 892 C C . ARG A 1 114 ? 3.815 -7.542 0.553 1.00 91.12 114 ARG A C 1
ATOM 894 O O . ARG A 1 114 ? 4.217 -6.388 0.461 1.00 91.12 114 ARG A O 1
ATOM 901 N N . GLY A 1 115 ? 4.542 -8.610 0.227 1.00 87.75 115 GLY A N 1
ATOM 902 C CA . GLY A 1 115 ? 5.789 -8.541 -0.535 1.00 87.75 115 GLY A CA 1
ATOM 903 C C . GLY A 1 115 ? 5.500 -8.509 -2.034 1.00 87.75 115 GLY A C 1
ATOM 904 O O . GLY A 1 115 ? 4.612 -9.214 -2.510 1.00 87.75 115 GLY A O 1
ATOM 905 N N . ILE A 1 116 ? 6.216 -7.657 -2.757 1.00 88.12 116 ILE A N 1
ATOM 906 C CA . ILE A 1 116 ? 5.994 -7.364 -4.173 1.00 88.12 116 ILE A CA 1
ATOM 907 C C . ILE A 1 116 ? 7.350 -7.410 -4.872 1.00 88.12 116 ILE A C 1
ATOM 909 O O . ILE A 1 116 ? 8.329 -6.876 -4.353 1.00 88.12 116 ILE A O 1
ATOM 913 N N . PHE A 1 117 ? 7.394 -8.016 -6.054 1.00 81.00 117 PHE A N 1
ATOM 914 C CA . PHE A 1 117 ? 8.536 -7.938 -6.957 1.00 81.00 117 PHE A CA 1
ATOM 915 C C . PHE A 1 117 ? 8.113 -7.263 -8.255 1.00 81.00 117 PHE A C 1
ATOM 917 O O . PHE A 1 117 ? 7.051 -7.561 -8.798 1.00 81.00 117 PHE A O 1
ATOM 924 N N . ILE A 1 118 ? 8.957 -6.358 -8.731 1.00 81.38 118 ILE A N 1
ATOM 925 C CA . ILE A 1 118 ? 8.772 -5.593 -9.956 1.00 81.38 118 ILE A CA 1
ATOM 926 C C . ILE A 1 118 ? 9.968 -5.900 -10.849 1.00 81.38 118 ILE A C 1
ATOM 928 O O . ILE A 1 118 ? 11.116 -5.686 -10.455 1.00 81.38 118 ILE A O 1
ATOM 932 N N . TRP A 1 119 ? 9.667 -6.434 -12.027 1.00 79.88 119 TRP A N 1
ATOM 933 C CA . TRP A 1 119 ? 10.636 -6.792 -13.054 1.00 79.88 119 TRP A CA 1
ATOM 934 C C . TRP A 1 119 ? 10.534 -5.793 -14.205 1.00 79.88 119 TRP A C 1
ATOM 936 O O . TRP A 1 119 ? 9.465 -5.664 -14.803 1.00 79.88 119 TRP A O 1
ATOM 946 N N . ASP A 1 120 ? 11.637 -5.136 -14.556 1.00 73.19 120 ASP A N 1
ATOM 947 C CA . ASP A 1 120 ? 11.676 -4.227 -15.710 1.00 73.19 120 ASP A CA 1
ATOM 948 C C . ASP A 1 120 ? 11.827 -5.002 -17.028 1.00 73.19 120 ASP A C 1
ATOM 950 O O . ASP A 1 120 ? 11.394 -4.558 -18.095 1.00 73.19 120 ASP A O 1
ATOM 954 N N . LYS A 1 121 ? 12.478 -6.171 -16.978 1.00 71.25 121 LYS A N 1
ATOM 955 C CA . LYS A 1 121 ? 12.703 -7.042 -18.140 1.00 71.25 121 LYS A CA 1
ATOM 956 C C . LYS A 1 121 ? 12.920 -8.503 -17.727 1.00 71.25 121 LYS A C 1
ATOM 958 O O . LYS A 1 121 ? 13.446 -8.746 -16.646 1.00 71.25 121 LYS A O 1
ATOM 963 N N . PRO A 1 122 ? 12.646 -9.479 -18.616 1.00 67.19 122 PRO A N 1
ATOM 964 C CA . PRO A 1 122 ? 12.783 -10.907 -18.296 1.00 67.19 122 PRO A CA 1
ATOM 965 C C . PRO A 1 122 ? 14.209 -11.366 -17.960 1.00 67.19 122 PRO A C 1
ATOM 967 O O . PRO A 1 122 ? 14.392 -12.421 -17.374 1.00 67.19 122 PRO A O 1
ATOM 970 N N . THR A 1 123 ? 15.226 -10.607 -18.378 1.00 70.25 123 THR A N 1
ATOM 971 C CA . THR A 1 123 ? 16.644 -10.949 -18.176 1.00 70.25 123 THR A CA 1
ATOM 972 C C . THR A 1 123 ? 17.272 -10.207 -16.998 1.00 70.25 123 THR A C 1
ATOM 974 O O . THR A 1 123 ? 18.496 -10.131 -16.904 1.00 70.25 123 THR A O 1
ATOM 977 N N . GLU A 1 124 ? 16.477 -9.497 -16.205 1.00 70.56 124 GLU A N 1
ATOM 978 C CA . GLU A 1 124 ? 16.972 -8.896 -14.974 1.00 70.56 124 GLU A CA 1
ATOM 979 C C . GLU A 1 124 ? 17.337 -10.025 -13.995 1.00 70.56 124 GLU A C 1
ATOM 981 O O . GLU A 1 124 ? 16.724 -11.087 -14.002 1.00 70.56 124 GLU A O 1
ATOM 986 N N . GLU A 1 125 ? 18.401 -9.846 -13.212 1.00 75.19 125 GLU A N 1
ATOM 987 C CA . GLU A 1 125 ? 18.870 -10.889 -12.283 1.00 75.19 125 GLU A CA 1
ATOM 988 C C . GLU A 1 125 ? 18.263 -10.724 -10.887 1.00 75.19 125 GLU A C 1
ATOM 990 O O . GLU A 1 125 ? 18.043 -11.702 -10.177 1.00 75.19 125 GLU A O 1
ATOM 995 N N . ILE A 1 126 ? 18.000 -9.477 -10.486 1.00 77.62 126 ILE A N 1
ATOM 996 C CA . ILE A 1 126 ? 17.456 -9.127 -9.177 1.00 77.62 126 ILE A CA 1
ATOM 997 C C . ILE A 1 126 ? 16.279 -8.180 -9.415 1.00 77.62 126 ILE A C 1
ATOM 999 O O . ILE A 1 126 ? 16.520 -7.040 -9.814 1.00 77.62 126 ILE A O 1
ATOM 1003 N N . PRO A 1 127 ? 15.031 -8.614 -9.171 1.00 81.81 127 PRO A N 1
ATOM 1004 C CA . PRO A 1 127 ? 13.880 -7.734 -9.286 1.00 81.81 127 PRO A CA 1
ATOM 1005 C C . PRO A 1 127 ? 13.916 -6.655 -8.213 1.00 81.81 127 PRO A C 1
ATOM 1007 O O . PRO A 1 127 ? 14.419 -6.859 -7.102 1.00 81.81 127 PRO A O 1
ATOM 1010 N N . THR A 1 128 ? 13.279 -5.526 -8.501 1.00 85.38 128 THR A N 1
ATOM 1011 C CA . THR A 1 128 ? 13.031 -4.523 -7.470 1.00 85.38 128 THR A CA 1
ATOM 1012 C C . THR A 1 128 ? 11.974 -5.049 -6.502 1.00 85.38 128 THR A C 1
ATOM 1014 O O . THR A 1 128 ? 10.876 -5.416 -6.916 1.00 85.38 128 THR A O 1
ATOM 1017 N N . ASN A 1 129 ? 12.285 -5.100 -5.206 1.00 87.06 129 ASN A N 1
ATOM 1018 C CA . ASN A 1 129 ? 11.310 -5.470 -4.186 1.00 87.06 129 ASN A CA 1
ATOM 1019 C C . ASN A 1 129 ? 10.543 -4.249 -3.659 1.00 87.06 129 ASN A C 1
ATOM 1021 O O . ASN A 1 129 ? 11.025 -3.114 -3.665 1.00 87.06 129 ASN A O 1
ATOM 1025 N N . HIS A 1 130 ? 9.328 -4.490 -3.183 1.00 94.94 130 HIS A N 1
ATOM 1026 C CA . HIS A 1 130 ? 8.495 -3.494 -2.524 1.00 94.94 130 HIS A CA 1
ATOM 1027 C C . HIS A 1 130 ? 7.605 -4.148 -1.470 1.00 94.94 130 HIS A C 1
ATOM 1029 O O . HIS A 1 130 ? 7.306 -5.340 -1.550 1.00 94.94 130 HIS A O 1
ATOM 1035 N N . PHE A 1 131 ? 7.192 -3.371 -0.472 1.00 93.88 131 PHE A N 1
ATOM 1036 C CA . PHE A 1 131 ? 6.368 -3.858 0.627 1.00 93.88 131 PHE A CA 1
ATOM 1037 C C . PHE A 1 131 ? 5.228 -2.896 0.937 1.00 93.88 131 PHE A C 1
ATOM 1039 O O . PHE A 1 131 ? 5.430 -1.684 1.003 1.00 93.88 131 PHE A O 1
ATOM 1046 N N . ALA A 1 132 ? 4.057 -3.463 1.208 1.00 97.75 132 ALA A N 1
ATOM 1047 C CA . ALA A 1 132 ? 2.879 -2.753 1.690 1.00 97.75 132 ALA A CA 1
ATOM 1048 C C . ALA A 1 132 ? 2.221 -3.523 2.846 1.00 97.75 132 ALA A C 1
ATOM 1050 O O . ALA A 1 132 ? 2.488 -4.712 3.054 1.00 97.75 132 ALA A O 1
ATOM 1051 N N . VAL A 1 133 ? 1.339 -2.859 3.594 1.00 98.12 133 VAL A N 1
ATOM 1052 C CA . VAL A 1 133 ? 0.568 -3.490 4.676 1.00 98.12 133 VAL A CA 1
ATOM 1053 C C . VAL A 1 133 ? -0.900 -3.562 4.280 1.00 98.12 133 VAL A C 1
ATOM 1055 O O . VAL A 1 133 ? -1.465 -2.585 3.796 1.00 98.12 133 VAL A O 1
ATOM 1058 N N . VAL A 1 134 ? -1.517 -4.723 4.481 1.00 98.56 134 VAL A N 1
ATOM 1059 C CA . VAL A 1 134 ? -2.937 -4.963 4.211 1.00 98.56 134 VAL A CA 1
ATOM 1060 C C . VAL A 1 134 ? -3.657 -5.184 5.530 1.00 98.56 134 VAL A C 1
ATOM 1062 O O . VAL A 1 134 ? -3.157 -5.914 6.381 1.00 98.56 134 VAL A O 1
ATOM 1065 N N . GLY A 1 135 ? -4.839 -4.604 5.690 1.00 98.12 135 GLY A N 1
ATOM 1066 C CA . GLY A 1 135 ? -5.700 -4.839 6.845 1.00 98.12 135 GLY A CA 1
ATOM 1067 C C . GLY A 1 135 ? -7.162 -4.789 6.451 1.00 98.12 135 GLY A C 1
ATOM 1068 O O . GLY A 1 135 ? -7.533 -4.103 5.498 1.00 98.12 135 GLY A O 1
ATOM 1069 N N . ASN A 1 136 ? -7.986 -5.524 7.184 1.00 98.38 136 ASN A N 1
ATOM 1070 C CA . ASN A 1 136 ? -9.422 -5.524 6.994 1.00 98.38 136 ASN A CA 1
ATOM 1071 C C . ASN A 1 136 ? -10.073 -4.470 7.892 1.00 98.38 136 ASN A C 1
ATOM 1073 O O . ASN A 1 136 ? -9.700 -4.307 9.055 1.00 98.38 136 ASN A O 1
ATOM 1077 N N . LYS A 1 137 ? -11.049 -3.748 7.349 1.00 98.06 137 LYS A N 1
ATOM 1078 C CA . LYS A 1 137 ? -11.908 -2.829 8.090 1.00 98.06 137 LYS A CA 1
ATOM 1079 C C . LYS A 1 137 ? -13.326 -3.006 7.583 1.00 98.06 137 LYS A C 1
ATOM 1081 O O . LYS A 1 137 ? -13.582 -2.850 6.392 1.00 98.06 137 LYS A O 1
ATOM 1086 N N . GLU A 1 138 ? -14.231 -3.359 8.492 1.00 96.62 138 GLU A N 1
ATOM 1087 C CA . GLU A 1 138 ? -15.660 -3.524 8.185 1.00 96.62 138 GLU A CA 1
ATOM 1088 C C . GLU A 1 138 ? -15.918 -4.505 7.023 1.00 96.62 138 GLU A C 1
ATOM 1090 O O . GLU A 1 138 ? -16.818 -4.319 6.210 1.00 96.62 138 GLU A O 1
ATOM 1095 N N . GLY A 1 139 ? -15.118 -5.575 6.941 1.00 95.69 139 GLY A N 1
ATOM 1096 C CA . GLY A 1 139 ? -15.266 -6.622 5.932 1.00 95.69 139 GLY A CA 1
ATOM 1097 C C . GLY A 1 139 ? -14.570 -6.337 4.600 1.00 95.69 139 GLY A C 1
ATOM 1098 O O . GLY A 1 139 ? -14.589 -7.209 3.733 1.00 95.69 139 GLY A O 1
ATOM 1099 N N . LYS A 1 140 ? -13.908 -5.183 4.432 1.00 97.62 140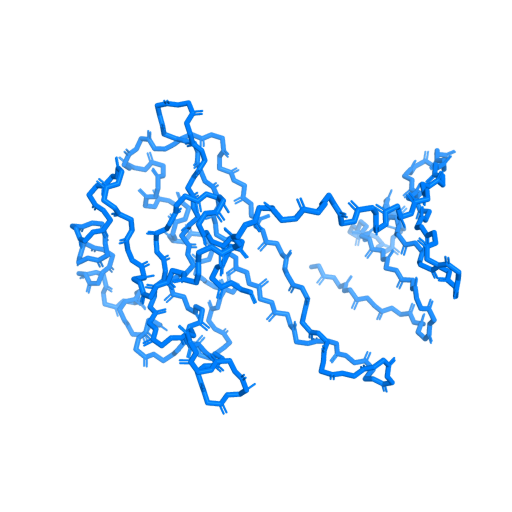 LYS A N 1
ATOM 1100 C CA . LYS A 1 140 ? -13.157 -4.828 3.217 1.00 97.62 140 LYS A CA 1
ATOM 1101 C C . LYS A 1 140 ? -11.661 -4.693 3.497 1.00 97.62 140 LYS A C 1
ATOM 1103 O O . LYS A 1 140 ? -11.259 -4.176 4.537 1.00 97.62 140 LYS A O 1
ATOM 1108 N N . ASP A 1 141 ? -10.840 -5.159 2.560 1.00 98.44 141 ASP A N 1
ATOM 1109 C CA . ASP A 1 141 ? -9.383 -5.055 2.642 1.00 98.44 141 ASP A CA 1
ATOM 1110 C C . ASP A 1 141 ? -8.887 -3.711 2.093 1.00 98.44 141 ASP A C 1
ATOM 1112 O O . ASP A 1 141 ? -9.263 -3.291 0.994 1.00 98.44 141 ASP A O 1
ATOM 1116 N N . TYR A 1 142 ? -7.984 -3.085 2.844 1.00 98.75 142 TYR A N 1
ATOM 1117 C CA . TYR A 1 142 ? -7.306 -1.845 2.484 1.00 98.75 142 TYR A CA 1
ATOM 1118 C C . TYR A 1 142 ? -5.796 -2.025 2.537 1.00 98.75 142 TYR A C 1
ATOM 1120 O O . TYR A 1 142 ? -5.268 -2.742 3.391 1.00 98.75 142 TYR A O 1
ATOM 1128 N N . VAL A 1 143 ? -5.106 -1.355 1.622 1.00 98.81 143 VAL A N 1
ATOM 1129 C CA . VAL A 1 143 ? -3.659 -1.402 1.458 1.00 98.81 143 VAL A CA 1
ATOM 1130 C C . VAL A 1 143 ? -3.080 -0.041 1.812 1.00 98.81 143 VAL A C 1
ATOM 1132 O O . VAL A 1 143 ? -3.420 0.971 1.199 1.00 98.81 143 VAL A O 1
ATOM 1135 N N . PHE A 1 144 ? -2.192 -0.036 2.800 1.00 98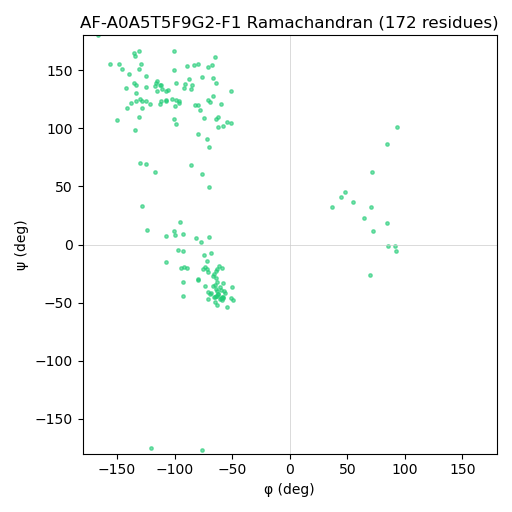.81 144 PHE A N 1
ATOM 1136 C CA . PHE A 1 144 ? -1.367 1.106 3.162 1.00 98.81 144 PHE A CA 1
ATOM 1137 C C . PHE A 1 144 ? 0.007 0.908 2.528 1.00 98.81 144 PHE A C 1
ATOM 1139 O O . PHE A 1 144 ? 0.830 0.115 2.995 1.00 98.81 144 PHE A O 1
ATOM 1146 N N . ASP A 1 145 ? 0.239 1.649 1.454 1.00 98.69 145 ASP A N 1
ATOM 1147 C CA . ASP A 1 145 ? 1.476 1.663 0.688 1.00 98.69 145 ASP A CA 1
ATOM 1148 C C . ASP A 1 145 ? 2.006 3.097 0.606 1.00 98.69 145 ASP A C 1
ATOM 1150 O O . ASP A 1 145 ? 1.981 3.792 -0.414 1.00 98.69 145 ASP A O 1
ATOM 1154 N N . VAL A 1 146 ? 2.459 3.575 1.761 1.00 98.69 146 VAL A N 1
ATOM 1155 C CA . VAL A 1 146 ? 2.844 4.975 1.961 1.00 98.69 146 VAL A CA 1
ATOM 1156 C C . VAL A 1 146 ? 4.211 5.327 1.366 1.00 98.69 146 VAL A C 1
ATOM 1158 O O . VAL A 1 146 ? 4.651 6.465 1.493 1.00 98.69 146 VAL A O 1
ATOM 1161 N N . SER A 1 147 ? 4.884 4.377 0.711 1.00 98.56 147 SER A N 1
ATOM 1162 C CA . SER A 1 147 ? 6.153 4.602 0.011 1.00 98.56 147 SER A CA 1
ATOM 1163 C C . SER A 1 147 ? 6.119 4.193 -1.464 1.00 98.56 147 SER A C 1
ATOM 1165 O O . SER A 1 147 ? 7.180 4.152 -2.082 1.00 98.56 147 SER A O 1
ATOM 1167 N N . ALA A 1 148 ? 4.943 3.921 -2.049 1.00 98.00 148 ALA A N 1
ATOM 1168 C CA . ALA A 1 148 ? 4.789 3.573 -3.469 1.00 98.00 148 ALA A CA 1
ATOM 1169 C C . ALA A 1 148 ? 5.500 4.564 -4.406 1.00 98.00 148 ALA A C 1
ATOM 1171 O O . ALA A 1 148 ? 6.133 4.182 -5.389 1.00 98.00 148 ALA A O 1
ATOM 1172 N N . HIS A 1 149 ? 5.487 5.849 -4.048 1.00 97.94 149 HIS A N 1
ATOM 1173 C CA . HIS A 1 149 ? 6.124 6.904 -4.831 1.00 97.94 149 HIS A CA 1
ATOM 1174 C C . HIS A 1 149 ? 7.656 6.904 -4.836 1.00 97.94 149 HIS A C 1
ATOM 1176 O O . HIS A 1 149 ? 8.276 7.764 -5.460 1.00 97.94 149 HIS A O 1
ATOM 1182 N N . GLN A 1 150 ? 8.300 5.891 -4.247 1.00 96.94 150 GLN A N 1
ATOM 1183 C CA . GLN A 1 150 ? 9.692 5.584 -4.583 1.00 96.94 150 GLN A CA 1
ATOM 1184 C C . GLN A 1 150 ? 9.890 5.262 -6.076 1.00 96.94 150 GLN A C 1
ATOM 1186 O O . GLN A 1 150 ? 11.013 5.357 -6.579 1.00 96.94 150 GLN A O 1
ATOM 1191 N N . PHE A 1 151 ? 8.811 4.899 -6.776 1.00 95.62 151 PHE A N 1
ATOM 1192 C CA . PHE A 1 151 ? 8.818 4.534 -8.188 1.00 95.62 151 PHE A CA 1
ATOM 1193 C C . PHE A 1 151 ? 8.439 5.661 -9.155 1.00 95.62 151 PHE A C 1
ATOM 1195 O O . PHE A 1 151 ? 8.571 5.473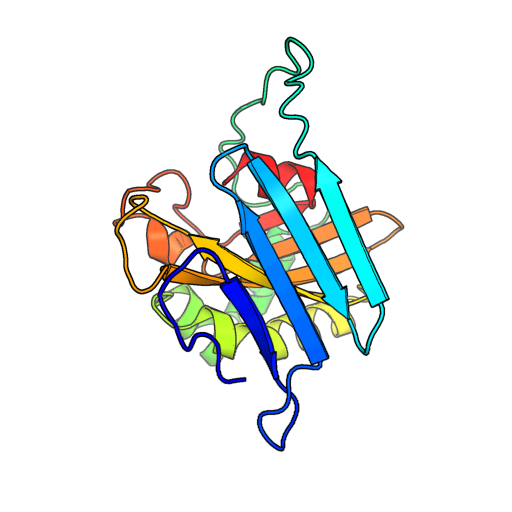 -10.366 1.00 95.62 151 PHE A O 1
ATOM 1202 N N . GLU A 1 152 ? 8.043 6.836 -8.654 1.00 95.75 152 GLU A N 1
ATOM 1203 C CA . GLU A 1 152 ? 7.600 7.973 -9.478 1.00 95.75 152 GLU A CA 1
ATOM 1204 C C . GLU A 1 152 ? 8.611 8.302 -10.590 1.00 95.75 152 GLU A C 1
ATOM 1206 O O . GLU A 1 152 ? 8.267 8.424 -11.764 1.00 95.75 152 GLU A O 1
ATOM 1211 N N . ASN A 1 153 ? 9.896 8.356 -10.226 1.00 92.31 153 ASN A N 1
ATOM 1212 C CA . ASN A 1 153 ? 11.003 8.670 -11.132 1.00 92.31 153 ASN A CA 1
ATOM 1213 C C . ASN A 1 153 ? 11.696 7.416 -11.701 1.00 92.31 153 ASN A C 1
ATOM 1215 O O . ASN A 1 153 ? 12.847 7.486 -12.131 1.00 92.31 153 ASN A O 1
ATOM 1219 N N . ARG A 1 154 ? 11.026 6.255 -11.669 1.00 89.38 154 ARG A N 1
ATOM 1220 C CA . ARG A 1 154 ? 11.551 4.946 -12.107 1.00 89.38 154 ARG A CA 1
ATOM 1221 C C . ARG A 1 154 ? 10.615 4.234 -13.088 1.00 89.38 154 ARG A C 1
ATOM 1223 O O . ARG A 1 154 ? 10.508 3.019 -13.072 1.00 89.38 154 ARG A O 1
ATOM 1230 N N . GLY A 1 155 ? 9.907 4.998 -13.919 1.00 87.69 155 GLY A N 1
ATOM 1231 C CA . GLY A 1 155 ? 9.017 4.451 -14.950 1.00 87.69 155 GLY A CA 1
ATOM 1232 C C . GLY A 1 155 ? 7.559 4.266 -14.522 1.00 87.69 155 GLY A C 1
ATOM 1233 O O . GLY A 1 155 ? 6.727 4.002 -15.382 1.00 87.69 155 GLY A O 1
ATOM 1234 N N . MET A 1 156 ? 7.219 4.493 -13.248 1.00 90.62 156 MET A N 1
ATOM 1235 C CA . MET A 1 156 ? 5.838 4.449 -12.745 1.00 90.62 156 MET A CA 1
ATOM 1236 C C . MET A 1 156 ? 5.395 5.821 -12.219 1.00 90.62 156 MET A C 1
ATOM 1238 O O . MET A 1 156 ? 5.075 5.988 -11.044 1.00 90.62 156 MET A O 1
ATOM 1242 N N . SER A 1 157 ? 5.348 6.825 -13.100 1.00 92.88 157 SER A N 1
ATOM 1243 C CA . SER A 1 157 ? 4.999 8.214 -12.742 1.00 92.88 157 SER A CA 1
ATOM 1244 C C . SER A 1 157 ? 3.593 8.390 -12.156 1.00 92.88 157 SER A C 1
ATOM 1246 O O . SER A 1 157 ? 3.314 9.405 -11.527 1.00 92.88 157 SER A O 1
ATOM 1248 N N . ASN A 1 158 ? 2.697 7.419 -12.354 1.00 92.12 158 ASN A N 1
ATOM 1249 C CA . ASN A 1 158 ? 1.356 7.431 -11.764 1.00 92.12 158 ASN A CA 1
ATOM 1250 C C . ASN A 1 158 ? 1.373 7.134 -10.253 1.00 92.12 158 ASN A C 1
ATOM 1252 O O . ASN A 1 158 ? 0.430 7.494 -9.546 1.00 92.12 158 ASN A O 1
ATOM 1256 N N . LEU A 1 159 ? 2.455 6.535 -9.745 1.00 96.19 159 LEU A N 1
ATOM 1257 C CA . LEU A 1 159 ? 2.730 6.364 -8.321 1.00 96.19 159 LEU A CA 1
ATOM 1258 C C . LEU A 1 159 ? 3.426 7.630 -7.798 1.00 96.19 159 LEU A C 1
ATOM 1260 O O . LEU A 1 159 ? 4.610 7.621 -7.496 1.00 96.19 159 LEU A O 1
ATOM 1264 N N . ASN A 1 160 ? 2.700 8.745 -7.738 1.00 96.88 160 ASN A N 1
ATOM 1265 C CA . ASN A 1 160 ? 3.240 10.079 -7.413 1.00 96.88 160 ASN A CA 1
ATOM 1266 C C . ASN A 1 160 ? 2.987 10.529 -5.960 1.00 96.88 160 ASN A C 1
ATOM 1268 O O . ASN A 1 160 ? 3.165 11.694 -5.609 1.00 96.88 160 ASN A O 1
ATOM 1272 N N . GLY A 1 161 ? 2.540 9.619 -5.096 1.00 98.19 161 GLY A N 1
ATOM 1273 C CA . GLY A 1 161 ? 2.380 9.882 -3.670 1.00 98.19 161 GLY A CA 1
ATOM 1274 C C . GLY A 1 161 ? 2.176 8.612 -2.838 1.00 98.19 161 GLY A C 1
ATOM 1275 O O . GLY A 1 161 ? 2.177 7.505 -3.381 1.00 98.19 161 GLY A O 1
ATOM 1276 N N . PRO A 1 162 ? 2.020 8.756 -1.511 1.00 98.69 162 PRO A N 1
ATOM 1277 C CA . PRO A 1 162 ? 1.639 7.654 -0.632 1.00 98.69 162 PRO A CA 1
ATOM 1278 C C . PRO A 1 162 ? 0.233 7.160 -0.980 1.00 98.69 162 PRO A C 1
ATOM 1280 O O . PRO A 1 162 ? -0.661 7.972 -1.225 1.00 98.69 162 PRO A O 1
ATOM 1283 N N . LEU A 1 163 ? 0.033 5.842 -0.967 1.00 98.81 163 LEU A N 1
ATOM 1284 C CA . LEU A 1 163 ? -1.246 5.221 -1.289 1.00 98.81 163 LEU A CA 1
ATOM 1285 C C . LEU A 1 163 ? -1.924 4.668 -0.034 1.00 98.81 163 LEU A C 1
ATOM 1287 O O . LEU A 1 163 ? -1.311 3.942 0.751 1.00 98.81 163 LEU A O 1
ATOM 1291 N N . ILE A 1 164 ? -3.207 4.980 0.124 1.00 98.81 164 ILE A N 1
ATOM 1292 C CA . ILE A 1 164 ? -4.108 4.328 1.081 1.00 98.81 164 ILE A CA 1
ATOM 1293 C C . ILE A 1 164 ? -5.401 4.047 0.322 1.00 98.81 164 ILE A C 1
ATOM 1295 O O . ILE A 1 164 ? -6.213 4.945 0.104 1.00 98.81 164 ILE A O 1
ATOM 1299 N N . LEU A 1 165 ? -5.552 2.814 -0.146 1.00 98.56 165 LEU A N 1
ATOM 1300 C CA . LEU A 1 165 ? -6.572 2.415 -1.117 1.00 98.56 165 LEU A CA 1
ATOM 1301 C C . LEU A 1 165 ? -7.250 1.119 -0.668 1.00 98.56 165 LEU A C 1
ATOM 1303 O O . LEU A 1 165 ? -6.691 0.386 0.149 1.00 98.56 165 LEU A O 1
ATOM 1307 N N . SER A 1 166 ? -8.425 0.788 -1.203 1.00 98.12 166 SER A N 1
ATOM 1308 C CA . SER A 1 166 ? -8.897 -0.599 -1.120 1.00 98.12 166 SER A CA 1
ATOM 1309 C C . SER A 1 166 ? -7.979 -1.542 -1.907 1.00 98.12 166 SER A C 1
ATOM 1311 O O . SER A 1 166 ? -7.205 -1.104 -2.760 1.00 98.12 166 SER A O 1
ATOM 1313 N N . ALA A 1 167 ? -8.046 -2.846 -1.632 1.00 94.94 167 ALA A N 1
ATOM 1314 C CA . ALA A 1 167 ? -7.221 -3.830 -2.334 1.00 94.94 167 ALA A CA 1
ATOM 1315 C C . ALA A 1 167 ? -7.397 -3.784 -3.865 1.00 94.94 167 ALA A C 1
ATOM 1317 O O . ALA A 1 167 ? -6.397 -3.828 -4.581 1.00 94.94 167 ALA A O 1
ATOM 1318 N N . ASP A 1 168 ? -8.630 -3.633 -4.355 1.00 93.81 168 ASP A N 1
ATOM 1319 C CA . ASP A 1 168 ? -8.928 -3.585 -5.794 1.00 93.81 168 ASP A CA 1
ATOM 1320 C C . ASP A 1 168 ? -8.426 -2.286 -6.439 1.00 93.81 168 ASP A C 1
ATOM 1322 O O . ASP A 1 168 ? -7.833 -2.304 -7.518 1.00 93.81 168 ASP A O 1
ATOM 1326 N N . GLU A 1 169 ? -8.597 -1.155 -5.750 1.00 95.00 169 GLU A N 1
ATOM 1327 C CA . GLU A 1 169 ? -8.067 0.142 -6.180 1.00 95.00 169 GLU A CA 1
ATOM 1328 C C . GLU A 1 169 ? -6.536 0.127 -6.233 1.00 95.00 169 GLU A C 1
ATOM 1330 O O . GLU A 1 169 ? -5.949 0.573 -7.214 1.00 95.00 169 GLU A O 1
ATOM 1335 N N . TRP A 1 170 ? -5.877 -0.433 -5.214 1.00 96.69 170 TRP A N 1
ATOM 1336 C CA . TRP A 1 170 ? -4.420 -0.560 -5.181 1.00 96.69 170 TRP A CA 1
ATOM 1337 C C . TRP A 1 170 ? -3.896 -1.391 -6.360 1.00 96.69 170 TRP A C 1
ATOM 1339 O O . TRP A 1 170 ? -2.900 -1.012 -6.968 1.00 96.69 170 TRP A O 1
ATOM 1349 N N . VAL A 1 171 ? -4.597 -2.467 -6.741 1.00 92.44 171 VAL A N 1
ATOM 1350 C CA . VAL A 1 171 ? -4.263 -3.258 -7.939 1.00 92.44 171 VAL A CA 1
ATOM 1351 C C . VAL A 1 171 ? -4.486 -2.467 -9.228 1.00 92.44 171 VAL A C 1
ATOM 1353 O O . VAL A 1 171 ? -3.711 -2.628 -10.156 1.00 92.44 171 VAL A O 1
ATOM 1356 N N . CYS A 1 172 ? -5.508 -1.612 -9.309 1.00 89.69 172 CYS A N 1
ATOM 1357 C CA . CYS A 1 172 ? -5.713 -0.750 -10.481 1.00 89.69 172 CYS A CA 1
ATOM 1358 C C . CYS A 1 172 ? -4.686 0.388 -10.575 1.00 89.69 172 CYS A C 1
ATOM 1360 O O . CYS A 1 172 ? -4.520 0.973 -11.642 1.00 89.69 172 CYS A O 1
ATOM 1362 N N . LYS A 1 173 ? -4.043 0.744 -9.456 1.00 92.25 173 LYS A N 1
ATOM 1363 C CA . LYS A 1 173 ? -3.034 1.806 -9.391 1.00 92.25 173 LYS A CA 1
ATOM 1364 C C . LYS A 1 173 ? -1.658 1.355 -9.898 1.00 92.25 173 LYS A C 1
ATOM 1366 O O . LYS A 1 173 ? -0.909 2.200 -10.391 1.00 92.25 173 LYS A O 1
ATOM 1371 N N . TYR A 1 174 ? -1.343 0.070 -9.725 1.00 89.69 174 TYR A N 1
ATOM 1372 C CA . TYR A 1 174 ? -0.115 -0.595 -10.172 1.00 89.69 174 TYR A CA 1
ATOM 1373 C C . TYR A 1 174 ? -0.266 -1.162 -11.587 1.00 89.69 174 TYR A C 1
ATOM 1375 O O . TYR A 1 174 ? 0.704 -1.023 -12.362 1.00 89.69 174 TYR A O 1
#

InterPro domains:
  IPR028907 Tox-PLDMTX domain [PF15645] (87-174)

Sequence (174 aa):
MHSGLHGENYFCILDEDSQEILSVTLDDVGNYTVNCQGYSETHHLTMATEPGVERTDITYNLTSDIDAAAYLEELKQNPIINNKIMNPVGQCESLMTPVSNFMNEKGFDNIRYRGIFIWDKPTEEIPTNHFAVVGNKEGKDYVFDVSAHQFENRGMSNLNGPLILSADEWVCKY

Organism: Salmonella enterica (NCBI:txid28901)

Radius of gyration: 17.82 Å; Cα contacts (8 Å, |Δi|>4): 266; chains: 1; bounding box: 36×46×39 Å

Secondary structure (DSSP, 8-state):
-----SSSSEEEEE-TTS-EEEEEEE-TTSEEEEEETTEEEEEE------TT--------SB-TTTTHHHHHHHHHHSHHHHHHHHS-TTTHHHHHHHHHHHHHHTT-EEEEEEEEEE-SSTT-SSPEEEEEEEEEETTEEEEEETTGGGGTTTT-TT--S-EEEEHHHHHHH-

pLDDT: mean 84.4, std 17.49, range [32.56, 98.81]

Nearest PDB structures (foldseek):
  4g29-assembly1_A  TM=1.003E+00  e=1.326E-17  Salmonella enterica subsp. enterica serovar Typhimurium str. LT2
  4g2b-assembly1_A  TM=1.003E+00  e=5.072E-17  Salmonella enterica subsp. enterica serovar Typhimurium str. LT2
  4g2b-assembly1_B  TM=9.964E-01  e=9.942E-16  Salmonella enterica subsp. enterica serovar Typhimurium str. LT2
  2ebf-assembly1_X  TM=4.731E-01  e=4.381E-03  Pasteurella multocida
  2ec5-assembly1_A  TM=4.126E-01  e=5.533E-03  Pasteurella multocida

Foldseek 3Di:
DDWDDDDAQKTFDADPVRHGQWMWHADPQQWIWIDGPHDIDIDHPPPPPPPDPPLPQDLDQADPVDPRVVLVVVLCVPVVSVVCLVVVAPCQVVVLVVVQVSCVVVPFAPKDKDKDFADPDPPDRGTDIGIWIWTDDPRFIWIFAQRQCSCCVPPLVSSNGTHIGTPSNVVSSD

Solvent-accessible surface area (backbone atoms only — not comparable to full-atom values): 10133 Å² total; per-residue (Å²): 138,77,71,78,82,66,100,61,58,50,44,51,45,51,49,98,85,69,45,76,47,34,35,42,36,53,50,99,84,45,35,39,34,42,36,43,83,90,46,76,50,77,44,75,62,73,83,72,71,70,88,71,76,77,78,67,76,58,85,72,46,55,38,83,93,51,70,31,66,60,52,52,53,56,50,47,69,39,66,71,53,30,52,34,48,78,50,18,68,91,32,31,71,79,41,40,63,64,51,46,51,51,40,46,75,72,64,30,42,82,74,43,78,43,81,44,76,48,71,96,50,94,81,62,91,71,63,50,74,47,42,33,30,33,28,30,48,96,91,41,53,31,34,47,26,53,32,52,34,52,32,28,92,68,86,40,57,83,30,72,46,51,29,31,26,40,50,69,54,48,60,54,57,106

Mean predicted aligned error: 11.18 Å